Protein AF-A0A0Q5MMD8-F1 (afdb_monomer_lite)

Radius of gyration: 18.0 Å; chains: 1; bounding box: 47×25×52 Å

pLDDT: mean 86.99, std 11.79, range [42.59, 97.81]

Sequence (132 aa):
MQSERRPVVEPAVRRAELALRAATAAYVLTCGVGLAVRRGLLRTDRARWVHHALFVTTAATTALAVAALATSRRRAALALAASAVPFVALTRVSARTGPHARVALAAAPAYAAAWLVLDRDAVAARAGAGAR

Structure (mmCIF, N/CA/C/O backbone):
data_AF-A0A0Q5MMD8-F1
#
_entry.id   AF-A0A0Q5MMD8-F1
#
loop_
_atom_site.group_PDB
_atom_site.id
_atom_site.type_symbol
_atom_site.label_atom_id
_atom_site.label_alt_id
_atom_site.label_comp_id
_atom_site.label_asym_id
_atom_site.label_entity_id
_atom_site.label_seq_id
_atom_site.pdbx_PDB_ins_code
_atom_site.Cartn_x
_atom_site.Cartn_y
_atom_site.Cartn_z
_atom_site.occupancy
_atom_site.B_iso_or_equiv
_atom_site.auth_seq_id
_atom_site.auth_comp_id
_atom_site.auth_asym_id
_atom_site.auth_atom_id
_atom_site.pdbx_PDB_model_num
ATOM 1 N N . MET A 1 1 ? -29.221 3.418 30.485 1.00 42.59 1 MET A N 1
ATOM 2 C CA . MET A 1 1 ? -28.989 4.614 29.642 1.00 42.59 1 MET A CA 1
ATOM 3 C C . MET A 1 1 ? -27.716 4.412 28.794 1.00 42.59 1 MET A C 1
ATOM 5 O O . MET A 1 1 ? -26.677 4.975 29.098 1.00 42.59 1 MET A O 1
ATOM 9 N N . GLN A 1 2 ? -27.758 3.519 27.790 1.00 47.22 2 GLN A N 1
ATOM 10 C CA . GLN A 1 2 ? -26.586 2.995 27.039 1.00 47.22 2 GLN A CA 1
ATOM 11 C C . GLN A 1 2 ? -26.652 3.273 25.5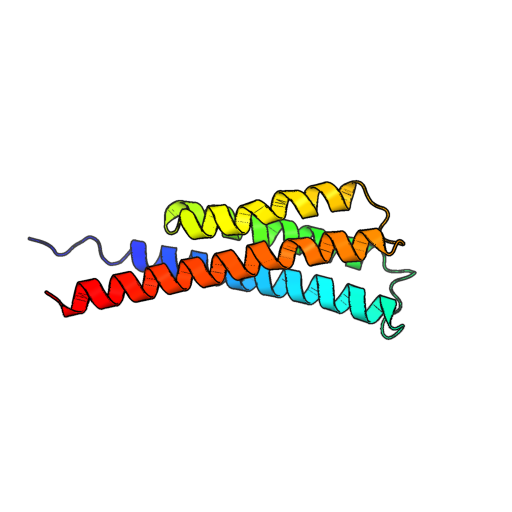12 1.00 47.22 2 GLN A C 1
ATOM 13 O O . GLN A 1 2 ? -26.154 2.491 24.707 1.00 47.22 2 GLN A O 1
ATOM 18 N N . SER A 1 3 ? -27.275 4.372 25.074 1.00 50.84 3 SER A N 1
ATOM 19 C CA . SER A 1 3 ? -27.761 4.483 23.683 1.00 50.84 3 SER A CA 1
ATOM 20 C C . SER A 1 3 ? -26.933 5.314 22.682 1.00 50.84 3 SER A C 1
ATOM 22 O O . SER A 1 3 ? -27.304 5.328 21.514 1.00 50.84 3 SER A O 1
ATOM 24 N N . GLU A 1 4 ? -25.834 5.998 23.032 1.00 50.16 4 GLU A N 1
ATOM 25 C CA . GLU A 1 4 ? -25.354 7.091 22.143 1.00 50.16 4 GLU A CA 1
ATOM 26 C C . GLU A 1 4 ? -23.954 6.965 21.513 1.00 50.16 4 GLU A C 1
ATOM 28 O O . GLU A 1 4 ? -23.569 7.808 20.709 1.00 50.16 4 GLU A O 1
ATOM 33 N N . ARG A 1 5 ? -23.182 5.892 21.740 1.00 55.91 5 ARG A N 1
ATOM 34 C CA . ARG A 1 5 ? -21.832 5.762 21.128 1.00 55.91 5 ARG A CA 1
ATOM 35 C C . ARG A 1 5 ? -21.780 5.098 19.739 1.00 55.91 5 ARG A C 1
ATOM 37 O O . ARG A 1 5 ? -20.696 4.713 19.302 1.00 55.91 5 ARG A O 1
ATOM 44 N N . ARG A 1 6 ? -22.906 4.916 19.033 1.00 60.31 6 ARG A N 1
ATOM 45 C CA . ARG A 1 6 ? -22.970 4.045 17.833 1.00 60.31 6 ARG A CA 1
ATOM 46 C C . ARG A 1 6 ? -22.909 4.662 16.417 1.00 60.31 6 ARG A C 1
ATOM 48 O O . ARG A 1 6 ? -22.632 3.881 15.513 1.00 60.31 6 ARG A O 1
ATOM 55 N N . PRO A 1 7 ? -23.036 5.978 16.147 1.00 58.88 7 PRO A N 1
ATOM 56 C CA . PRO A 1 7 ? -22.966 6.458 14.758 1.00 58.88 7 PRO A CA 1
ATOM 57 C C . PRO A 1 7 ? -21.564 6.863 14.263 1.00 58.88 7 PRO A C 1
ATOM 59 O O . PRO A 1 7 ? -21.348 6.862 13.057 1.00 58.88 7 PRO A O 1
ATOM 62 N N . VAL A 1 8 ? -20.598 7.193 15.136 1.00 61.31 8 VAL A N 1
ATOM 63 C CA . VAL A 1 8 ? -19.302 7.795 14.718 1.00 61.31 8 VAL A CA 1
ATOM 64 C C . VAL A 1 8 ? -18.161 6.777 14.561 1.00 61.31 8 VAL A C 1
ATOM 66 O O . VAL A 1 8 ? -17.294 6.940 13.704 1.00 61.31 8 VAL A O 1
ATOM 69 N N . VAL A 1 9 ? -18.162 5.691 15.339 1.00 65.75 9 VAL A N 1
ATOM 70 C CA . VAL A 1 9 ? -17.094 4.668 15.293 1.00 65.75 9 VAL A CA 1
ATOM 71 C C . VAL A 1 9 ? -17.192 3.816 14.026 1.00 65.75 9 VAL A C 1
ATOM 73 O O . VAL A 1 9 ? -16.194 3.537 13.365 1.00 65.75 9 VAL A O 1
ATOM 76 N N . GLU A 1 10 ? -18.413 3.464 13.644 1.00 72.69 10 GLU A N 1
ATOM 77 C CA . GLU A 1 10 ? -18.719 2.649 12.474 1.00 72.69 10 GLU A CA 1
ATOM 78 C C . GLU A 1 10 ? -18.221 3.258 11.135 1.00 72.69 10 GLU A C 1
ATOM 80 O O . GLU A 1 10 ? -17.553 2.563 10.362 1.00 72.69 10 GLU A O 1
ATOM 85 N N . PRO A 1 11 ? -18.436 4.557 10.830 1.00 81.50 11 PRO A N 1
ATOM 86 C CA . PRO A 1 11 ? -17.873 5.174 9.633 1.00 81.50 11 PRO A CA 1
ATOM 87 C C . PRO A 1 11 ? -16.347 5.307 9.690 1.00 81.50 11 PRO A C 1
ATOM 89 O O . PRO A 1 11 ? -15.712 5.232 8.641 1.00 81.50 11 PRO A O 1
ATOM 92 N N . ALA A 1 12 ? -15.741 5.475 10.870 1.00 83.62 12 ALA A N 1
ATOM 93 C CA . ALA A 1 12 ? -14.284 5.552 10.999 1.00 83.62 12 ALA A CA 1
ATOM 94 C C . ALA A 1 12 ? -13.607 4.214 10.656 1.00 83.62 12 ALA A C 1
ATOM 96 O O . ALA A 1 12 ? -12.635 4.197 9.900 1.00 83.62 12 ALA A O 1
ATOM 97 N N . VAL A 1 13 ? -14.164 3.093 11.127 1.00 85.50 13 VAL A N 1
ATOM 98 C CA . VAL A 1 13 ? -13.665 1.746 10.798 1.00 85.50 13 VAL A CA 1
ATOM 99 C C . VAL A 1 13 ? -13.788 1.470 9.299 1.00 85.50 13 VAL A C 1
ATOM 101 O O . VAL A 1 13 ? -12.812 1.049 8.678 1.00 85.50 13 VAL A O 1
ATOM 104 N N . ARG A 1 14 ? -14.938 1.792 8.689 1.00 89.75 14 ARG A N 1
ATOM 105 C CA . ARG A 1 14 ? -15.121 1.655 7.233 1.00 89.75 14 ARG A CA 1
ATOM 106 C C . ARG A 1 14 ? -14.136 2.510 6.440 1.00 89.75 14 ARG A C 1
ATOM 108 O O . ARG A 1 14 ? -13.562 2.031 5.468 1.00 89.75 14 ARG A O 1
ATOM 115 N N . ARG A 1 15 ? -13.899 3.760 6.853 1.00 92.06 15 ARG A N 1
ATOM 116 C CA . ARG A 1 15 ? -12.907 4.642 6.212 1.00 92.06 15 ARG A CA 1
ATOM 117 C C . ARG A 1 15 ? -11.494 4.070 6.304 1.00 92.06 15 ARG A C 1
ATOM 119 O O . ARG A 1 15 ? -10.770 4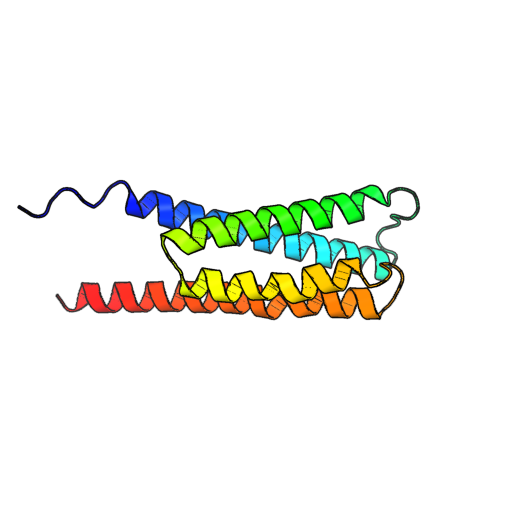.121 5.315 1.00 92.06 15 ARG A O 1
ATOM 126 N N . ALA A 1 16 ? -11.114 3.503 7.449 1.00 92.75 16 ALA A N 1
ATOM 127 C CA . ALA A 1 16 ? -9.803 2.883 7.624 1.00 92.75 16 ALA A CA 1
ATOM 128 C C . ALA A 1 16 ? -9.625 1.638 6.737 1.00 92.75 16 ALA A C 1
ATOM 130 O O . ALA A 1 16 ? -8.581 1.479 6.105 1.00 92.75 16 ALA A O 1
ATOM 131 N N . GLU A 1 17 ? -10.654 0.796 6.622 1.00 93.88 17 GLU A N 1
ATOM 132 C CA . GLU A 1 17 ? -10.645 -0.357 5.713 1.00 93.88 17 GLU A CA 1
ATOM 133 C C . GLU A 1 17 ? -10.576 0.075 4.240 1.00 93.88 17 GLU A C 1
ATOM 135 O O . GLU A 1 17 ? -9.778 -0.463 3.472 1.00 93.88 17 GLU A O 1
ATOM 140 N N . LEU A 1 18 ? -11.356 1.086 3.843 1.00 95.62 18 LEU A N 1
ATOM 141 C CA . LEU A 1 18 ? -11.306 1.656 2.493 1.00 95.62 18 LEU A CA 1
ATOM 142 C C . LEU A 1 18 ? -9.928 2.245 2.173 1.00 95.62 18 LEU A C 1
ATOM 144 O O . LEU A 1 18 ? -9.412 2.024 1.078 1.00 95.62 18 LEU A O 1
ATOM 148 N N . ALA A 1 19 ? -9.307 2.942 3.126 1.00 96.00 19 ALA A N 1
ATOM 149 C CA . ALA A 1 19 ? -7.958 3.468 2.962 1.00 96.00 19 ALA A CA 1
ATOM 150 C C . ALA A 1 19 ? -6.931 2.336 2.785 1.00 96.00 19 ALA A C 1
ATOM 152 O O . ALA A 1 19 ? -6.101 2.402 1.877 1.00 96.00 19 ALA A O 1
ATOM 153 N N . LEU A 1 20 ? -7.023 1.260 3.578 1.00 97.00 20 LEU A N 1
ATOM 154 C CA . LEU A 1 20 ? -6.163 0.081 3.427 1.00 97.00 20 LEU A CA 1
ATOM 155 C C . LEU A 1 20 ? -6.362 -0.608 2.066 1.00 97.00 20 LEU A C 1
ATOM 157 O O . LEU A 1 20 ? -5.381 -1.000 1.429 1.00 97.00 20 LEU A O 1
ATOM 161 N N . ARG A 1 21 ? -7.606 -0.721 1.580 1.00 97.75 21 ARG A N 1
ATOM 162 C CA . ARG A 1 21 ? -7.906 -1.240 0.231 1.00 97.75 21 ARG A CA 1
ATOM 163 C C . ARG A 1 21 ? -7.285 -0.375 -0.856 1.00 97.75 21 ARG A C 1
ATOM 165 O O . ARG A 1 21 ? -6.627 -0.917 -1.738 1.00 97.75 21 ARG A O 1
ATOM 172 N N . ALA A 1 22 ? -7.450 0.945 -0.772 1.00 97.19 22 ALA A N 1
ATOM 173 C CA . ALA A 1 22 ? -6.880 1.883 -1.734 1.00 97.19 22 ALA A CA 1
ATOM 174 C C . ALA A 1 22 ? -5.346 1.795 -1.768 1.00 97.19 22 ALA A C 1
ATOM 176 O O . ALA A 1 22 ? -4.765 1.693 -2.848 1.00 97.19 22 ALA A O 1
ATOM 177 N N . ALA A 1 23 ? -4.699 1.743 -0.599 1.00 97.19 23 ALA A N 1
ATOM 178 C CA . ALA A 1 23 ? -3.253 1.554 -0.494 1.00 97.19 23 ALA A CA 1
ATOM 179 C C . ALA A 1 23 ? -2.802 0.218 -1.102 1.00 97.19 23 ALA A C 1
ATOM 181 O O . ALA A 1 23 ? -1.854 0.174 -1.884 1.00 97.19 23 ALA A O 1
ATOM 182 N N . THR A 1 24 ? -3.511 -0.872 -0.792 1.00 97.62 24 THR A N 1
ATOM 183 C CA . THR A 1 24 ? -3.206 -2.208 -1.331 1.00 97.62 24 THR A CA 1
ATOM 184 C C . THR A 1 24 ? -3.357 -2.234 -2.854 1.00 97.62 24 THR A C 1
ATOM 186 O O . THR A 1 24 ? -2.492 -2.762 -3.549 1.00 97.62 24 THR A O 1
ATOM 189 N N . ALA A 1 25 ? -4.419 -1.627 -3.390 1.00 96.88 25 ALA A N 1
ATOM 190 C CA . ALA A 1 25 ? -4.644 -1.528 -4.828 1.00 96.88 25 ALA A CA 1
ATOM 191 C C . ALA A 1 25 ? -3.542 -0.710 -5.518 1.00 96.88 25 ALA A C 1
ATOM 193 O O . ALA A 1 25 ? -2.984 -1.165 -6.514 1.00 96.88 25 ALA A O 1
ATOM 194 N N . ALA A 1 26 ? -3.172 0.449 -4.964 1.00 95.00 26 ALA A N 1
ATOM 195 C CA . ALA A 1 26 ? -2.075 1.267 -5.482 1.00 95.00 26 ALA A CA 1
ATOM 196 C C . ALA A 1 26 ? -0.739 0.501 -5.484 1.00 95.00 26 ALA A C 1
ATOM 198 O O . ALA A 1 26 ? -0.007 0.526 -6.478 1.00 95.00 26 ALA A O 1
ATOM 199 N N . TYR A 1 27 ? -0.454 -0.250 -4.416 1.00 95.00 27 TYR A N 1
ATOM 200 C CA . TYR A 1 27 ? 0.733 -1.097 -4.323 1.00 95.00 27 TYR A CA 1
ATOM 201 C C . TYR A 1 27 ? 0.740 -2.208 -5.384 1.00 95.00 27 TYR A C 1
ATOM 203 O O . TYR A 1 27 ? 1.724 -2.359 -6.111 1.00 95.00 27 TYR A O 1
ATOM 211 N N . VAL A 1 28 ? -0.369 -2.939 -5.540 1.00 95.06 28 VAL A N 1
ATOM 212 C CA . VAL A 1 28 ? -0.505 -3.995 -6.559 1.00 95.06 28 VAL A CA 1
ATOM 213 C C . VAL A 1 28 ? -0.359 -3.428 -7.969 1.00 95.06 28 VAL A C 1
ATOM 215 O O . VAL A 1 28 ? 0.361 -4.010 -8.779 1.00 95.06 28 VAL A O 1
ATOM 218 N N . LEU A 1 29 ? -0.975 -2.279 -8.261 1.00 92.25 29 LEU A N 1
ATOM 219 C CA . LEU A 1 29 ? -0.823 -1.593 -9.546 1.00 92.25 29 LEU A CA 1
ATOM 220 C C . LEU A 1 29 ? 0.635 -1.197 -9.799 1.00 92.25 29 LEU A C 1
ATOM 222 O O . LEU A 1 29 ? 1.152 -1.420 -10.893 1.00 92.25 29 LEU A O 1
ATOM 226 N N . THR A 1 30 ? 1.328 -0.688 -8.780 1.00 91.06 30 THR A N 1
ATOM 227 C CA . THR A 1 30 ? 2.754 -0.339 -8.869 1.00 91.06 30 THR A CA 1
ATOM 228 C C . THR A 1 30 ? 3.612 -1.565 -9.186 1.00 91.06 30 THR A C 1
ATOM 230 O O . THR A 1 30 ? 4.437 -1.526 -10.105 1.00 91.06 30 THR A O 1
ATOM 233 N N . CYS A 1 31 ? 3.388 -2.683 -8.491 1.00 89.19 31 CYS A N 1
ATOM 234 C CA . CYS A 1 31 ? 4.066 -3.947 -8.779 1.00 89.19 31 CYS A CA 1
ATOM 235 C C . CYS A 1 31 ? 3.728 -4.480 -10.180 1.00 89.19 31 CYS A C 1
ATOM 237 O O . CYS A 1 31 ? 4.624 -4.940 -10.890 1.00 89.19 31 CYS A O 1
ATOM 239 N N . GLY A 1 32 ? 2.461 -4.392 -10.591 1.00 89.06 32 GLY A N 1
ATOM 240 C CA . GLY A 1 32 ? 1.974 -4.842 -11.894 1.00 89.06 32 GLY A CA 1
ATOM 241 C C . GLY A 1 32 ? 2.610 -4.075 -13.049 1.00 89.06 32 GLY A C 1
ATOM 242 O O . GLY A 1 32 ? 3.119 -4.692 -13.983 1.00 89.06 32 GLY A O 1
ATOM 243 N N . VAL A 1 33 ? 2.681 -2.745 -12.950 1.00 87.50 33 VAL A N 1
ATOM 244 C CA . VAL A 1 33 ? 3.380 -1.906 -13.935 1.00 87.50 33 VAL A CA 1
ATOM 245 C C . VAL A 1 33 ? 4.868 -2.250 -13.976 1.00 87.50 33 VAL A C 1
ATOM 247 O O . VAL A 1 33 ? 5.415 -2.454 -15.059 1.00 87.50 33 VAL A O 1
ATOM 250 N N . GLY A 1 34 ? 5.521 -2.399 -12.818 1.00 85.00 34 GLY A N 1
ATOM 251 C CA . GLY A 1 34 ? 6.927 -2.812 -12.757 1.00 85.00 34 GLY A CA 1
ATOM 252 C C . GLY A 1 34 ? 7.181 -4.172 -13.422 1.00 85.00 34 GLY A C 1
ATOM 253 O O . GLY A 1 34 ? 8.166 -4.342 -14.142 1.00 85.00 34 GLY A O 1
ATOM 254 N N . LEU A 1 35 ? 6.276 -5.135 -13.234 1.00 86.31 35 LEU A N 1
ATOM 255 C CA . LEU A 1 35 ? 6.353 -6.449 -13.869 1.00 86.31 35 LEU A CA 1
ATOM 256 C C . LEU A 1 35 ? 6.109 -6.372 -15.380 1.00 86.31 35 LEU A C 1
ATOM 258 O O . LEU A 1 35 ? 6.843 -6.997 -16.145 1.00 86.31 35 LEU A O 1
ATOM 262 N N . ALA A 1 36 ? 5.113 -5.600 -15.812 1.00 86.50 36 ALA A N 1
ATOM 263 C CA . ALA A 1 36 ? 4.787 -5.413 -17.219 1.00 86.50 36 ALA A CA 1
ATOM 264 C C . ALA A 1 36 ? 5.943 -4.755 -17.987 1.00 86.50 36 ALA A C 1
ATOM 266 O O . ALA A 1 36 ? 6.292 -5.222 -19.070 1.00 86.50 36 ALA A O 1
ATOM 267 N N . VAL A 1 37 ? 6.605 -3.754 -17.395 1.00 85.12 37 VAL A N 1
ATOM 268 C CA . VAL A 1 37 ? 7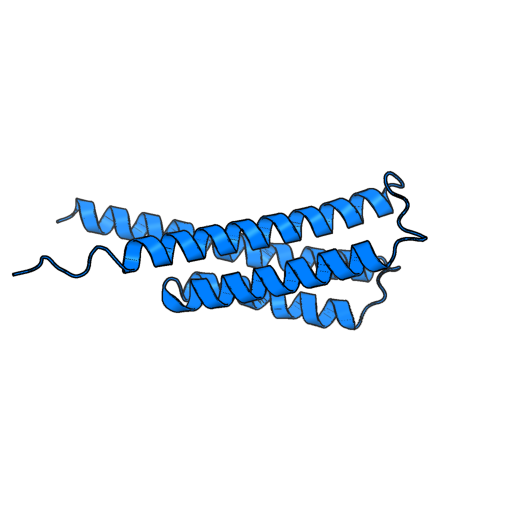.820 -3.150 -17.964 1.00 85.12 37 VAL A CA 1
ATOM 269 C C . VAL A 1 37 ? 8.953 -4.173 -18.051 1.00 85.12 37 VAL A C 1
ATOM 271 O O . VAL A 1 37 ? 9.571 -4.321 -19.102 1.00 85.12 37 VAL A O 1
ATOM 274 N N . ARG A 1 38 ? 9.195 -4.954 -16.988 1.00 83.81 38 ARG A N 1
ATOM 275 C CA . ARG A 1 38 ? 10.239 -5.999 -16.992 1.00 83.81 38 ARG A CA 1
ATOM 276 C C . ARG A 1 38 ? 9.988 -7.119 -18.003 1.00 83.81 38 ARG A C 1
ATOM 278 O O . ARG A 1 38 ? 10.949 -7.701 -18.491 1.00 83.81 38 ARG A O 1
ATOM 285 N N . ARG A 1 39 ? 8.725 -7.433 -18.298 1.00 86.62 39 ARG A N 1
ATOM 286 C CA . ARG A 1 39 ? 8.331 -8.411 -19.326 1.00 86.62 39 ARG A CA 1
ATOM 287 C C . ARG A 1 39 ? 8.272 -7.814 -20.736 1.00 86.62 39 ARG A C 1
ATOM 289 O O . ARG A 1 39 ? 7.950 -8.536 -21.670 1.00 86.62 39 ARG A O 1
ATOM 296 N N . GLY A 1 40 ? 8.544 -6.517 -20.896 1.00 83.75 40 GLY A N 1
ATOM 297 C CA . GLY A 1 40 ? 8.458 -5.825 -22.183 1.00 83.75 40 GLY A CA 1
ATOM 298 C C . GLY A 1 40 ? 7.028 -5.601 -22.691 1.00 83.75 40 GLY A C 1
ATOM 299 O O . GLY A 1 40 ? 6.857 -5.202 -23.838 1.00 83.75 40 GLY A O 1
ATOM 300 N N . LEU A 1 41 ? 6.010 -5.828 -21.851 1.00 86.25 41 LEU A N 1
ATOM 301 C CA . LEU A 1 41 ? 4.596 -5.595 -22.177 1.00 86.25 41 LEU A CA 1
ATOM 302 C C . LEU A 1 41 ? 4.249 -4.101 -22.179 1.00 86.25 41 LEU A C 1
ATOM 304 O O . LEU A 1 41 ? 3.316 -3.680 -22.854 1.00 86.25 41 LEU A O 1
ATOM 308 N N . LEU A 1 42 ? 5.000 -3.301 -21.417 1.00 82.50 42 LEU A N 1
ATOM 309 C CA . LEU A 1 42 ? 4.884 -1.846 -21.369 1.00 82.50 42 LEU A CA 1
ATOM 310 C C . LEU A 1 42 ? 6.254 -1.208 -21.591 1.00 82.50 42 LEU A C 1
ATOM 312 O O . LEU A 1 42 ? 7.240 -1.608 -20.976 1.00 82.50 42 LEU A O 1
ATOM 316 N N . ARG A 1 43 ? 6.303 -0.173 -22.431 1.00 79.25 43 ARG A N 1
ATOM 317 C CA . ARG A 1 43 ? 7.486 0.673 -22.626 1.00 79.25 43 ARG A CA 1
ATOM 318 C C . ARG A 1 43 ? 7.244 2.021 -21.965 1.00 79.25 43 ARG A C 1
ATOM 320 O O . ARG A 1 43 ? 6.455 2.826 -22.452 1.00 79.25 43 ARG A O 1
ATOM 327 N N . THR A 1 44 ? 7.896 2.265 -20.833 1.00 76.44 44 THR A N 1
ATOM 328 C CA . THR A 1 44 ? 7.783 3.526 -20.073 1.00 76.44 44 THR A CA 1
ATOM 329 C C . THR A 1 44 ? 9.008 4.423 -20.256 1.00 76.44 44 THR A C 1
ATOM 331 O O . THR A 1 44 ? 9.224 5.362 -19.492 1.00 76.44 44 THR A O 1
ATOM 334 N N . ASP A 1 45 ? 9.820 4.148 -21.274 1.00 73.06 45 ASP A N 1
ATOM 335 C CA . ASP A 1 45 ? 11.148 4.721 -21.518 1.00 73.06 45 ASP A CA 1
ATOM 336 C C . ASP A 1 45 ? 11.100 6.257 -21.632 1.00 73.06 45 ASP A C 1
ATOM 338 O O . ASP A 1 45 ? 11.980 6.962 -21.126 1.00 73.06 45 ASP A O 1
ATOM 342 N N . ARG A 1 46 ? 10.019 6.774 -22.237 1.00 73.31 46 ARG A N 1
ATOM 343 C CA . ARG A 1 46 ? 9.708 8.211 -22.368 1.00 73.31 46 ARG A CA 1
ATOM 344 C C . ARG A 1 46 ? 8.768 8.748 -21.279 1.00 73.31 46 ARG A C 1
ATOM 346 O O . ARG A 1 46 ? 8.587 9.954 -21.176 1.00 73.31 46 ARG A O 1
ATOM 353 N N . ALA A 1 47 ? 8.201 7.879 -20.445 1.00 75.31 47 ALA A N 1
ATOM 354 C CA . ALA A 1 47 ? 7.158 8.198 -19.467 1.00 75.31 47 ALA A CA 1
ATOM 355 C C . ALA A 1 47 ? 7.613 7.897 -18.028 1.00 75.31 47 ALA A C 1
ATOM 357 O O . ALA A 1 47 ? 6.894 7.294 -17.233 1.00 75.31 47 ALA A O 1
ATOM 358 N N . ARG A 1 48 ? 8.830 8.337 -17.676 1.00 73.50 48 ARG A N 1
ATOM 359 C CA . ARG A 1 48 ? 9.431 8.120 -16.344 1.00 73.50 48 ARG A CA 1
ATOM 360 C 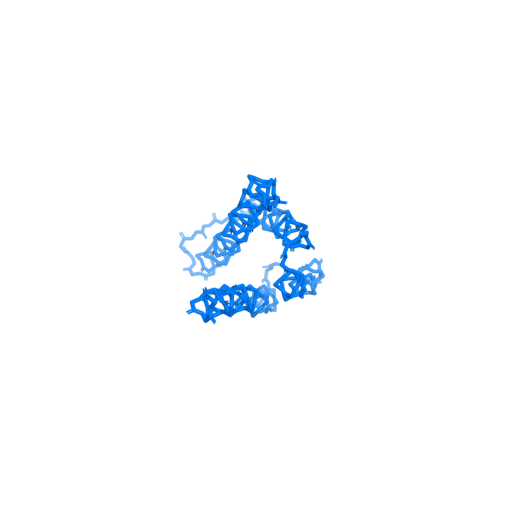C . ARG A 1 48 ? 8.584 8.686 -15.198 1.00 73.50 48 ARG A C 1
ATOM 362 O O . ARG A 1 48 ? 8.619 8.161 -14.089 1.00 73.50 48 ARG A O 1
ATOM 369 N N . TRP A 1 49 ? 7.784 9.714 -15.482 1.00 81.62 49 TRP A N 1
ATOM 370 C CA . TRP A 1 49 ? 6.851 10.301 -14.525 1.00 81.62 49 TRP A CA 1
ATOM 371 C C . TRP A 1 49 ? 5.782 9.307 -14.060 1.00 81.62 49 TRP A C 1
ATOM 373 O O . TRP A 1 49 ? 5.376 9.395 -12.912 1.00 81.62 49 TRP A O 1
ATOM 383 N N . VAL A 1 50 ? 5.368 8.335 -14.888 1.00 82.94 50 VAL A N 1
ATOM 384 C CA . VAL A 1 50 ? 4.326 7.357 -14.521 1.00 82.94 50 VAL A CA 1
ATOM 385 C C . VAL A 1 50 ? 4.794 6.489 -13.360 1.00 82.94 50 VAL A C 1
ATOM 387 O O . VAL A 1 50 ? 4.061 6.272 -12.399 1.00 82.94 50 VAL A O 1
ATOM 390 N N . HIS A 1 51 ? 6.048 6.042 -13.416 1.00 80.62 51 HIS A N 1
ATOM 391 C CA . HIS A 1 51 ? 6.657 5.267 -12.342 1.00 80.62 51 HIS A CA 1
ATOM 392 C C . HIS A 1 51 ? 6.745 6.079 -11.040 1.00 80.62 51 HIS A C 1
ATOM 394 O O . HIS A 1 51 ? 6.377 5.582 -9.977 1.00 80.62 51 HIS A O 1
ATOM 400 N N . HIS A 1 52 ? 7.168 7.346 -11.124 1.00 84.62 52 HIS A N 1
ATOM 401 C CA . HIS A 1 52 ? 7.204 8.233 -9.959 1.00 84.62 52 HIS A CA 1
ATOM 402 C C . HIS A 1 52 ? 5.808 8.552 -9.415 1.00 84.62 52 HIS A C 1
ATOM 404 O O . HIS A 1 52 ? 5.617 8.517 -8.204 1.00 84.62 52 HIS A O 1
ATOM 410 N N . ALA A 1 53 ? 4.829 8.806 -10.284 1.00 88.12 53 ALA A N 1
ATOM 411 C CA . ALA A 1 53 ? 3.450 9.078 -9.898 1.00 88.12 53 ALA A CA 1
ATOM 412 C C . ALA A 1 53 ? 2.860 7.887 -9.138 1.00 88.12 53 ALA A C 1
ATOM 414 O O . ALA A 1 53 ? 2.339 8.067 -8.045 1.00 88.12 53 ALA A O 1
ATOM 415 N N . LEU A 1 54 ? 3.041 6.665 -9.647 1.00 87.38 54 LEU A N 1
ATOM 416 C CA . LEU A 1 54 ? 2.609 5.439 -8.972 1.00 87.38 54 LEU A CA 1
ATOM 417 C C . LEU A 1 54 ? 3.269 5.257 -7.603 1.00 87.38 54 LEU A C 1
ATOM 419 O O . LEU A 1 54 ? 2.587 4.911 -6.635 1.00 87.38 54 LEU A O 1
ATOM 423 N N . PHE A 1 55 ? 4.574 5.527 -7.499 1.00 88.69 55 PHE A N 1
ATOM 424 C CA . PHE A 1 55 ? 5.270 5.478 -6.215 1.00 88.69 55 PHE A CA 1
ATOM 425 C C . PHE A 1 55 ? 4.698 6.497 -5.223 1.00 88.69 55 PHE A C 1
ATOM 427 O O . PHE A 1 55 ? 4.381 6.128 -4.093 1.00 88.69 55 PHE A O 1
ATOM 434 N N . VAL A 1 56 ? 4.507 7.752 -5.643 1.00 93.00 56 VAL A N 1
ATOM 435 C CA . VAL A 1 56 ? 3.937 8.811 -4.794 1.00 93.00 56 VAL A CA 1
ATOM 436 C C . VAL A 1 56 ? 2.506 8.471 -4.383 1.00 93.00 56 VAL A C 1
ATOM 438 O O . VAL A 1 56 ? 2.183 8.561 -3.201 1.00 93.00 56 VAL A O 1
ATOM 441 N N . THR A 1 57 ? 1.662 8.018 -5.312 1.00 94.88 57 THR A N 1
ATOM 442 C CA . THR A 1 57 ? 0.294 7.575 -5.016 1.00 94.88 57 THR A CA 1
ATOM 443 C C . THR A 1 57 ? 0.293 6.430 -4.009 1.00 94.88 57 THR A C 1
ATOM 445 O O . THR A 1 57 ? -0.472 6.465 -3.046 1.00 94.88 57 THR A O 1
ATOM 448 N N . THR A 1 58 ? 1.172 5.442 -4.175 1.00 95.38 58 THR A N 1
ATOM 449 C CA . THR A 1 58 ? 1.296 4.319 -3.236 1.00 95.38 58 THR A CA 1
ATOM 450 C C . THR A 1 58 ? 1.750 4.801 -1.863 1.00 95.38 58 THR A C 1
ATOM 452 O O . THR A 1 58 ? 1.107 4.488 -0.864 1.00 95.38 58 THR A O 1
ATOM 455 N N . ALA A 1 59 ? 2.806 5.612 -1.785 1.00 95.38 59 ALA A N 1
ATOM 456 C CA . ALA A 1 59 ? 3.312 6.139 -0.521 1.00 95.38 59 ALA A CA 1
ATOM 457 C C . ALA A 1 59 ? 2.259 6.994 0.207 1.00 95.38 59 ALA A C 1
ATOM 459 O O . ALA A 1 59 ? 2.026 6.797 1.399 1.00 95.38 59 ALA A O 1
ATOM 460 N N . ALA A 1 60 ? 1.571 7.883 -0.515 1.00 97.00 60 ALA A N 1
ATOM 461 C CA . ALA A 1 60 ? 0.534 8.750 0.037 1.00 97.00 60 ALA A CA 1
ATOM 462 C C . ALA A 1 60 ? -0.680 7.954 0.535 1.00 97.00 60 ALA A C 1
ATOM 464 O O . ALA A 1 60 ? -1.113 8.135 1.671 1.00 97.00 60 ALA A O 1
ATOM 465 N N . THR A 1 61 ? -1.205 7.029 -0.275 1.00 97.25 61 THR A N 1
ATOM 466 C CA . THR A 1 61 ? -2.337 6.178 0.133 1.00 97.25 61 THR A CA 1
ATOM 467 C C . THR A 1 61 ? -1.973 5.268 1.305 1.00 97.25 61 THR A C 1
ATOM 469 O O . THR A 1 61 ? -2.787 5.097 2.210 1.00 97.25 61 THR A O 1
ATOM 472 N N . THR A 1 62 ? -0.739 4.760 1.358 1.00 97.62 62 THR A N 1
ATOM 473 C CA . THR A 1 62 ? -0.231 3.988 2.505 1.00 97.62 62 THR A CA 1
ATOM 474 C C . THR A 1 62 ? -0.171 4.836 3.768 1.00 97.62 62 THR A C 1
ATOM 476 O O . THR A 1 62 ? -0.651 4.403 4.812 1.00 97.62 62 THR A O 1
ATOM 479 N N . ALA A 1 63 ? 0.373 6.052 3.688 1.00 97.44 63 ALA A N 1
ATOM 480 C CA . ALA A 1 63 ? 0.439 6.963 4.828 1.00 97.44 63 ALA A CA 1
ATOM 481 C C . ALA A 1 63 ? -0.964 7.324 5.345 1.00 97.44 63 ALA A C 1
ATOM 483 O O . ALA A 1 63 ? -1.206 7.282 6.552 1.00 97.44 63 ALA A O 1
ATOM 484 N N . LEU A 1 64 ? -1.910 7.593 4.437 1.00 96.94 64 LEU A N 1
ATOM 485 C CA . LEU A 1 64 ? -3.315 7.826 4.782 1.00 96.94 64 LEU A CA 1
ATOM 486 C C . LEU A 1 64 ? -3.954 6.600 5.445 1.00 96.94 64 LEU A C 1
ATOM 488 O O . LEU A 1 64 ? -4.662 6.747 6.440 1.00 96.94 64 LEU A O 1
ATOM 492 N N . ALA A 1 65 ? -3.686 5.395 4.939 1.00 97.25 65 ALA A N 1
ATOM 493 C CA . ALA A 1 65 ? -4.173 4.157 5.538 1.00 97.25 65 ALA A CA 1
ATOM 494 C C . ALA A 1 65 ? -3.602 3.937 6.944 1.00 97.25 65 ALA A C 1
ATOM 496 O O . ALA A 1 65 ? -4.362 3.624 7.860 1.00 97.25 65 ALA A O 1
ATOM 497 N N . VAL A 1 66 ? -2.299 4.162 7.148 1.00 97.69 66 VAL A N 1
ATOM 498 C CA . VAL A 1 66 ? -1.668 4.104 8.477 1.00 97.69 66 VAL A CA 1
ATOM 499 C C . VAL A 1 66 ? -2.328 5.105 9.425 1.00 97.69 66 VAL A C 1
ATOM 501 O O . VAL A 1 66 ? -2.712 4.722 10.529 1.00 97.69 66 VAL A O 1
ATOM 504 N N . ALA A 1 67 ? -2.515 6.357 8.998 1.00 96.69 67 ALA A N 1
ATOM 505 C CA . ALA A 1 67 ? -3.150 7.391 9.813 1.00 96.69 67 ALA A CA 1
ATOM 506 C C . ALA A 1 67 ? -4.603 7.035 10.173 1.00 96.69 67 ALA A C 1
ATOM 508 O O . ALA A 1 67 ? -4.995 7.129 11.336 1.00 96.69 67 ALA A O 1
ATOM 509 N N . ALA A 1 68 ? -5.392 6.556 9.206 1.00 94.94 68 ALA A N 1
ATOM 510 C CA . ALA A 1 68 ? -6.770 6.136 9.442 1.00 94.94 68 ALA A CA 1
ATOM 511 C C . ALA A 1 68 ? -6.844 4.937 10.405 1.00 94.94 68 ALA A C 1
ATOM 513 O O . ALA A 1 68 ? -7.624 4.953 11.361 1.00 94.94 68 ALA A O 1
ATOM 514 N N . LEU A 1 69 ? -5.992 3.925 10.209 1.00 95.19 69 LEU A N 1
ATOM 515 C CA . LEU A 1 69 ? -5.910 2.754 11.084 1.00 95.19 69 LEU A CA 1
ATOM 516 C C . LEU A 1 69 ? -5.406 3.117 12.486 1.00 95.19 69 LEU A C 1
ATOM 518 O O . LEU A 1 69 ? -5.855 2.512 13.455 1.00 95.19 69 LEU A O 1
ATOM 522 N N . ALA A 1 70 ? -4.524 4.105 12.643 1.00 95.31 70 ALA A N 1
ATOM 523 C CA . ALA A 1 70 ? -3.989 4.485 13.953 1.00 95.31 70 ALA A CA 1
ATOM 524 C C . ALA A 1 70 ? -5.083 4.945 14.936 1.00 95.31 70 ALA A C 1
ATOM 526 O O . ALA A 1 70 ? -4.933 4.759 16.142 1.00 95.31 70 ALA A O 1
ATOM 527 N N . THR 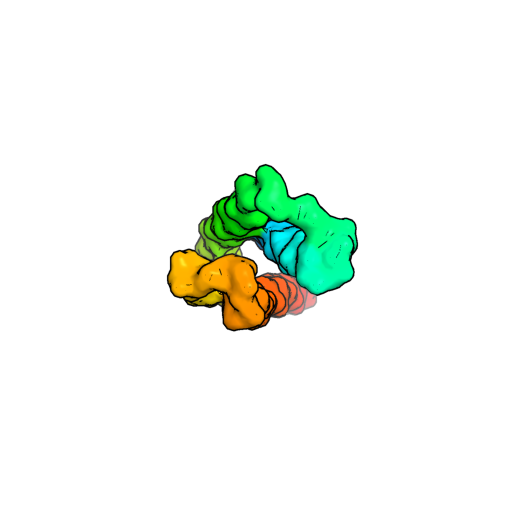A 1 71 ? -6.201 5.474 14.425 1.00 90.94 71 THR A N 1
ATOM 528 C CA . THR A 1 71 ? -7.327 5.964 15.242 1.00 90.94 71 THR A CA 1
ATOM 529 C C . THR A 1 71 ? -8.247 4.866 15.780 1.00 90.94 71 THR A C 1
ATOM 531 O O . THR A 1 71 ? -8.966 5.094 16.748 1.00 90.94 71 THR A O 1
ATOM 534 N N . SER A 1 72 ? -8.255 3.679 15.164 1.00 86.56 72 SER A N 1
ATOM 535 C CA . SER A 1 72 ? -9.267 2.643 15.444 1.00 86.56 72 SER A CA 1
ATOM 536 C C . SER A 1 72 ? -8.727 1.210 15.488 1.00 86.56 72 SER A C 1
ATOM 538 O O . SER A 1 72 ? -9.362 0.329 16.063 1.00 86.56 72 SER A O 1
ATOM 540 N N . ARG A 1 73 ? -7.557 0.954 14.894 1.00 91.75 73 ARG A N 1
ATOM 541 C CA . ARG A 1 73 ? -6.957 -0.368 14.641 1.00 91.75 73 ARG A CA 1
ATOM 542 C C . ARG A 1 73 ? -5.425 -0.305 14.751 1.00 91.75 73 ARG A C 1
ATOM 544 O O . ARG A 1 73 ? -4.695 -0.614 13.809 1.00 91.75 73 ARG A O 1
ATOM 551 N N . ARG A 1 74 ? -4.914 0.085 15.927 1.00 94.19 74 ARG A N 1
ATOM 552 C CA . ARG A 1 74 ? -3.478 0.351 16.168 1.00 94.19 74 ARG A CA 1
ATOM 553 C C . ARG A 1 74 ? -2.544 -0.788 15.742 1.00 94.19 74 ARG A C 1
ATOM 555 O O . ARG A 1 74 ? -1.479 -0.523 15.198 1.00 94.19 74 ARG A O 1
ATOM 562 N N . ARG A 1 75 ? -2.922 -2.051 15.967 1.00 95.62 75 ARG A N 1
ATOM 563 C CA . ARG A 1 75 ? -2.085 -3.207 15.592 1.00 95.62 75 ARG A CA 1
ATOM 564 C C . ARG A 1 75 ? -1.938 -3.332 14.072 1.00 95.62 75 ARG A C 1
ATOM 566 O O . ARG A 1 75 ? -0.827 -3.525 13.590 1.00 95.62 75 ARG A O 1
ATOM 573 N N . ALA A 1 76 ? -3.031 -3.159 13.325 1.00 95.31 76 ALA A N 1
ATOM 574 C CA . ALA A 1 76 ? -3.002 -3.145 11.864 1.00 95.31 76 ALA A CA 1
ATOM 575 C C . ALA A 1 76 ? -2.219 -1.934 11.327 1.00 95.31 76 ALA A C 1
ATOM 577 O O . ALA A 1 76 ? -1.459 -2.073 10.372 1.00 95.31 76 ALA A O 1
ATOM 578 N N . ALA A 1 77 ? -2.333 -0.771 11.983 1.00 96.94 77 ALA A N 1
ATOM 579 C CA . ALA A 1 77 ? -1.547 0.417 11.646 1.00 96.94 77 ALA A CA 1
ATOM 580 C C . ALA A 1 77 ? -0.035 0.169 11.784 1.00 96.94 77 ALA A C 1
ATOM 582 O O . ALA A 1 77 ? 0.721 0.503 10.877 1.00 96.94 77 ALA A O 1
ATOM 583 N N . LEU A 1 78 ? 0.402 -0.455 12.886 1.00 97.50 78 LEU A N 1
ATOM 584 C CA . LEU A 1 78 ? 1.811 -0.803 13.111 1.00 97.50 78 LEU A CA 1
ATOM 585 C C . LEU A 1 78 ? 2.322 -1.825 12.089 1.00 97.50 78 LEU A C 1
ATOM 587 O O . LEU A 1 78 ? 3.431 -1.673 11.580 1.00 97.50 78 LEU A O 1
ATOM 591 N N . ALA A 1 79 ? 1.509 -2.834 11.763 1.00 97.69 79 ALA A N 1
ATOM 592 C CA . ALA A 1 79 ? 1.850 -3.818 10.740 1.00 97.69 79 ALA A CA 1
ATOM 593 C C . ALA A 1 79 ? 2.055 -3.159 9.368 1.00 97.69 79 ALA A C 1
ATOM 595 O O . ALA A 1 79 ? 3.056 -3.432 8.708 1.00 97.69 79 ALA A O 1
ATOM 596 N N . LEU A 1 80 ? 1.160 -2.247 8.969 1.00 97.44 80 LEU A N 1
ATOM 597 C CA . LEU A 1 80 ? 1.292 -1.518 7.709 1.00 97.44 80 LEU A CA 1
ATOM 598 C C . LEU A 1 80 ? 2.479 -0.545 7.731 1.00 97.44 80 LEU A C 1
ATOM 600 O O . LEU A 1 80 ? 3.220 -0.480 6.758 1.00 97.44 80 LEU A O 1
ATOM 604 N N . ALA A 1 81 ? 2.713 0.166 8.840 1.00 97.12 81 ALA A N 1
ATOM 605 C CA . ALA A 1 81 ? 3.804 1.136 8.973 1.00 97.12 81 ALA A CA 1
ATOM 606 C C . ALA A 1 81 ? 5.198 0.525 8.738 1.00 97.12 81 ALA A C 1
ATOM 608 O O . ALA A 1 81 ? 6.115 1.233 8.319 1.00 97.12 81 ALA A O 1
ATOM 609 N N . ALA A 1 82 ? 5.358 -0.790 8.926 1.00 96.56 82 ALA A N 1
ATOM 610 C CA . ALA A 1 82 ? 6.587 -1.503 8.584 1.00 96.56 82 ALA A CA 1
ATOM 611 C C . ALA A 1 82 ? 6.980 -1.358 7.097 1.00 96.56 82 ALA A C 1
ATOM 613 O O . ALA A 1 82 ? 8.167 -1.435 6.775 1.00 96.56 82 ALA A O 1
ATOM 614 N N . SER A 1 83 ? 6.032 -1.070 6.189 1.00 96.12 83 SER A N 1
ATOM 615 C CA . SER A 1 83 ? 6.325 -0.788 4.774 1.00 96.12 83 SER A CA 1
ATOM 616 C C . SER A 1 83 ? 7.123 0.503 4.554 1.00 96.12 83 SER A C 1
ATOM 618 O O . SER A 1 83 ? 7.670 0.702 3.469 1.00 96.12 83 SER A O 1
ATOM 620 N N . ALA A 1 84 ? 7.229 1.382 5.556 1.00 94.56 84 ALA A N 1
ATOM 621 C CA . ALA A 1 84 ? 8.066 2.575 5.463 1.00 94.56 84 ALA A CA 1
ATOM 622 C C . ALA A 1 84 ? 9.541 2.214 5.227 1.00 94.56 84 ALA A C 1
ATOM 624 O O . ALA A 1 84 ? 10.224 2.899 4.468 1.00 94.56 84 ALA A O 1
ATOM 625 N N . VAL A 1 85 ? 10.018 1.104 5.806 1.00 95.62 85 VAL A N 1
ATOM 626 C CA . VAL A 1 85 ? 11.401 0.632 5.644 1.00 95.62 85 VAL A CA 1
ATOM 627 C C . VAL A 1 85 ? 11.737 0.350 4.171 1.00 95.62 85 VAL A C 1
ATOM 629 O O . VAL A 1 85 ? 12.659 0.987 3.652 1.00 95.62 85 VAL A O 1
ATOM 632 N N . PRO A 1 86 ? 11.011 -0.528 3.447 1.00 92.56 86 PRO A N 1
ATOM 633 C CA . PRO A 1 86 ? 11.271 -0.741 2.027 1.00 92.56 86 PRO A CA 1
ATOM 634 C C . PRO A 1 86 ? 11.033 0.518 1.184 1.00 92.56 86 PRO A C 1
ATOM 636 O O . PRO A 1 86 ? 11.781 0.743 0.239 1.00 92.56 86 PRO A O 1
ATOM 639 N N . PHE A 1 87 ? 10.073 1.387 1.521 1.00 91.62 87 PHE A N 1
ATOM 640 C CA . PHE A 1 87 ? 9.858 2.632 0.766 1.00 91.62 87 PHE A CA 1
ATOM 641 C C . PHE A 1 87 ? 11.025 3.613 0.880 1.00 91.62 87 PHE A C 1
ATOM 643 O O . PHE A 1 87 ? 11.445 4.179 -0.127 1.00 91.62 87 PHE A O 1
ATOM 650 N N . VAL A 1 88 ? 11.600 3.770 2.072 1.00 93.88 88 VAL A N 1
ATOM 651 C CA . VAL A 1 88 ? 12.812 4.578 2.262 1.00 93.88 88 VAL A CA 1
ATOM 652 C C . VAL A 1 88 ? 14.012 3.922 1.579 1.00 93.88 88 VAL A C 1
ATOM 654 O O . VAL A 1 88 ? 14.840 4.614 0.995 1.00 93.88 88 VAL A O 1
ATOM 657 N N . ALA A 1 89 ? 14.112 2.594 1.593 1.00 92.25 89 ALA A N 1
ATOM 658 C CA . ALA A 1 89 ? 15.173 1.901 0.869 1.00 92.25 89 ALA A CA 1
ATOM 659 C C . ALA A 1 89 ? 15.056 2.088 -0.658 1.00 92.25 89 ALA A C 1
ATOM 661 O O . ALA A 1 89 ? 16.077 2.248 -1.328 1.00 92.25 89 ALA A O 1
ATOM 662 N N . LEU A 1 90 ? 13.838 2.143 -1.213 1.00 88.38 90 LEU A N 1
ATOM 663 C CA . LEU A 1 90 ? 13.614 2.376 -2.646 1.00 88.38 90 LEU A CA 1
ATOM 664 C C . LEU A 1 90 ? 14.172 3.717 -3.128 1.00 88.38 90 LEU A C 1
ATOM 666 O O . LEU A 1 90 ? 14.653 3.786 -4.257 1.00 88.38 90 LEU A O 1
ATOM 670 N N . THR A 1 91 ? 14.172 4.761 -2.292 1.00 86.88 91 THR A N 1
ATOM 671 C CA . THR A 1 91 ? 14.725 6.073 -2.680 1.00 86.88 91 THR A CA 1
ATOM 672 C C . THR A 1 91 ? 16.249 6.063 -2.809 1.00 86.88 91 THR A C 1
ATOM 674 O O . THR A 1 91 ? 16.820 6.974 -3.405 1.00 86.88 91 THR A O 1
ATOM 677 N N . ARG A 1 92 ? 16.912 5.020 -2.294 1.00 88.31 92 ARG A N 1
ATOM 678 C CA . ARG A 1 92 ? 18.373 4.855 -2.314 1.00 88.31 92 ARG A CA 1
ATOM 679 C C . ARG A 1 92 ? 18.862 3.871 -3.377 1.00 88.31 92 ARG A C 1
ATOM 681 O O . ARG A 1 92 ? 20.067 3.734 -3.566 1.00 88.31 92 ARG A O 1
ATOM 688 N N . VAL A 1 93 ? 17.957 3.172 -4.067 1.00 86.56 93 VAL A N 1
ATOM 689 C CA . VAL A 1 93 ? 18.298 2.129 -5.045 1.00 86.56 93 VAL A CA 1
ATOM 690 C C . VAL A 1 93 ? 17.785 2.516 -6.427 1.00 86.56 93 VAL A C 1
ATOM 692 O O . VAL A 1 93 ? 16.601 2.787 -6.613 1.00 86.56 93 VAL A O 1
ATOM 695 N N . SER A 1 94 ? 18.665 2.469 -7.430 1.00 82.88 94 SER A N 1
ATOM 696 C CA . SER A 1 94 ? 18.314 2.784 -8.819 1.00 82.88 94 SER A CA 1
ATOM 697 C C . SER A 1 94 ? 17.166 1.911 -9.336 1.00 82.88 94 SER A C 1
ATOM 699 O O . SER A 1 94 ? 17.279 0.682 -9.367 1.00 82.88 94 SER A O 1
ATOM 701 N N . ALA A 1 95 ? 16.108 2.558 -9.837 1.00 77.06 95 ALA A N 1
ATOM 702 C CA . ALA A 1 95 ? 14.914 1.923 -10.408 1.00 77.06 95 ALA A CA 1
ATOM 703 C C . ALA A 1 95 ? 15.198 0.979 -11.592 1.00 77.06 95 ALA A C 1
ATOM 705 O O . ALA A 1 95 ? 14.363 0.152 -11.949 1.00 77.06 95 ALA A O 1
ATOM 706 N N . ARG A 1 96 ? 16.393 1.066 -12.190 1.00 73.88 96 ARG A N 1
ATOM 707 C CA . ARG A 1 96 ? 16.818 0.257 -13.345 1.00 73.88 96 ARG A CA 1
ATOM 708 C C . ARG A 1 96 ? 17.463 -1.079 -12.968 1.00 73.88 96 ARG A C 1
ATOM 710 O O . ARG A 1 96 ? 17.989 -1.766 -13.836 1.00 73.88 96 ARG A O 1
ATOM 717 N N . THR A 1 97 ? 17.471 -1.442 -11.688 1.00 76.44 97 THR A N 1
ATOM 718 C CA . THR A 1 97 ? 18.258 -2.576 -11.187 1.00 76.44 97 THR A CA 1
ATOM 719 C C . THR A 1 97 ? 17.375 -3.647 -10.545 1.00 76.44 97 THR A C 1
ATOM 721 O O . THR A 1 97 ? 16.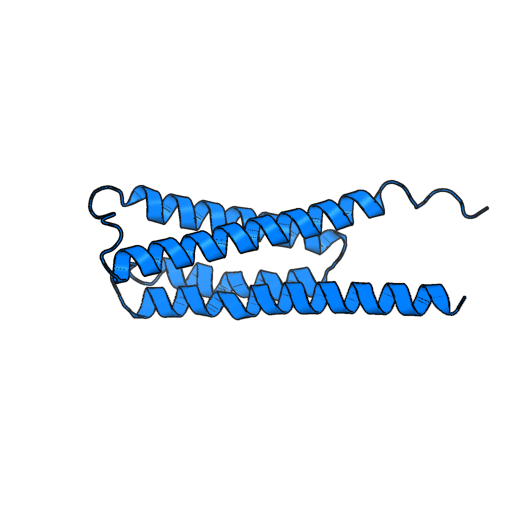357 -3.352 -9.920 1.00 76.44 97 THR A O 1
ATOM 724 N N . GLY A 1 98 ? 17.775 -4.919 -10.660 1.00 80.44 98 GLY A N 1
ATOM 725 C CA . GLY A 1 98 ? 17.097 -6.041 -9.995 1.00 80.44 98 GLY A CA 1
ATOM 726 C C . GLY A 1 98 ? 16.898 -5.874 -8.474 1.00 80.44 98 GLY A C 1
ATOM 727 O O . GLY A 1 98 ? 15.833 -6.247 -7.975 1.00 80.44 98 GLY A O 1
ATOM 728 N N . PRO A 1 99 ? 17.853 -5.295 -7.712 1.00 86.06 99 PRO A N 1
ATOM 729 C CA . PRO A 1 99 ? 17.655 -4.929 -6.310 1.00 86.06 99 PRO A CA 1
ATOM 730 C C . PRO A 1 99 ? 16.420 -4.060 -6.046 1.00 86.06 99 PRO A C 1
ATOM 732 O O . PRO A 1 99 ? 15.707 -4.331 -5.085 1.00 86.06 99 PRO A O 1
ATOM 735 N N . HIS A 1 100 ? 16.102 -3.090 -6.907 1.00 84.69 100 HIS A N 1
ATOM 736 C CA . HIS A 1 100 ? 14.941 -2.214 -6.712 1.00 84.69 100 HIS A CA 1
ATOM 737 C C . HIS A 1 100 ? 13.624 -3.002 -6.688 1.00 84.69 100 HIS A C 1
ATOM 739 O O . HIS A 1 100 ? 12.796 -2.818 -5.800 1.00 84.69 100 HIS A O 1
ATOM 745 N N . ALA A 1 101 ? 13.464 -3.962 -7.605 1.00 85.62 101 ALA A N 1
ATOM 746 C CA . ALA A 1 101 ? 12.284 -4.824 -7.633 1.00 85.62 101 ALA A CA 1
ATOM 747 C C . ALA A 1 101 ? 12.160 -5.683 -6.363 1.00 85.62 101 ALA A C 1
ATOM 749 O O . ALA A 1 101 ? 11.059 -5.863 -5.846 1.00 85.62 101 ALA A O 1
ATOM 750 N N . ARG A 1 102 ? 13.281 -6.190 -5.832 1.00 88.62 102 ARG A N 1
ATOM 751 C CA . ARG A 1 102 ? 13.282 -6.964 -4.581 1.00 88.62 102 ARG A CA 1
ATOM 752 C C . ARG A 1 102 ? 12.875 -6.108 -3.383 1.00 88.62 102 ARG A C 1
ATOM 754 O O . ARG A 1 102 ? 12.052 -6.549 -2.588 1.00 88.62 102 ARG A O 1
ATOM 761 N N . VAL A 1 103 ? 13.394 -4.883 -3.286 1.00 89.56 103 VAL A N 1
ATOM 762 C CA . VAL A 1 103 ? 13.031 -3.948 -2.208 1.00 89.56 103 VAL A CA 1
ATOM 763 C C . VAL A 1 103 ? 11.550 -3.566 -2.291 1.00 89.56 103 VAL A C 1
ATOM 765 O O . VAL A 1 103 ? 10.875 -3.535 -1.267 1.00 89.56 103 VAL A O 1
ATOM 768 N N . ALA A 1 104 ? 11.008 -3.360 -3.495 1.00 88.62 104 ALA A N 1
ATOM 769 C CA . ALA A 1 104 ? 9.584 -3.076 -3.669 1.00 88.62 104 ALA A CA 1
ATOM 770 C C . ALA A 1 104 ? 8.701 -4.237 -3.185 1.00 88.62 104 ALA A C 1
ATOM 772 O O . ALA A 1 104 ? 7.721 -4.014 -2.474 1.00 88.62 104 ALA A O 1
ATOM 773 N N . LEU A 1 105 ? 9.066 -5.479 -3.518 1.00 90.50 105 LEU A N 1
ATOM 774 C CA . LEU A 1 105 ? 8.347 -6.680 -3.075 1.00 90.50 105 LEU A CA 1
ATOM 775 C C . LEU A 1 105 ? 8.471 -6.933 -1.567 1.00 90.50 105 LEU A C 1
ATOM 777 O O . LEU A 1 105 ? 7.555 -7.493 -0.969 1.00 90.50 105 LEU A O 1
ATOM 781 N N . ALA A 1 106 ? 9.549 -6.473 -0.929 1.00 94.00 106 ALA A N 1
ATOM 782 C CA . ALA A 1 106 ? 9.735 -6.598 0.516 1.00 94.00 106 ALA A CA 1
ATOM 783 C C . ALA A 1 106 ? 8.694 -5.815 1.341 1.00 94.00 106 ALA A C 1
ATOM 785 O O . ALA A 1 106 ? 8.575 -6.050 2.540 1.00 94.00 106 ALA A O 1
ATOM 786 N N . ALA A 1 107 ? 7.917 -4.918 0.723 1.00 94.38 107 ALA A N 1
ATOM 787 C CA . ALA A 1 107 ? 6.782 -4.267 1.376 1.00 94.38 107 ALA A CA 1
ATOM 788 C C . ALA A 1 107 ? 5.547 -5.178 1.501 1.00 94.38 107 ALA A C 1
ATOM 790 O O . ALA A 1 107 ? 4.754 -4.983 2.420 1.00 94.38 107 ALA A O 1
ATOM 791 N N . ALA A 1 108 ? 5.379 -6.184 0.632 1.00 95.25 108 ALA A N 1
ATOM 792 C CA . ALA A 1 108 ? 4.180 -7.027 0.589 1.00 95.25 108 ALA A CA 1
ATOM 793 C C . ALA A 1 108 ? 3.816 -7.695 1.935 1.00 95.25 108 ALA A C 1
ATOM 795 O O . ALA A 1 108 ? 2.632 -7.685 2.286 1.00 95.25 108 ALA A O 1
ATOM 796 N N . PRO A 1 109 ? 4.774 -8.207 2.740 1.00 97.19 109 PRO A N 1
ATOM 797 C CA . PRO A 1 109 ? 4.467 -8.775 4.052 1.00 97.19 109 PRO A CA 1
ATOM 798 C C . PRO A 1 109 ? 3.780 -7.789 5.006 1.00 97.19 109 PRO A C 1
ATOM 800 O O . PRO A 1 109 ? 2.911 -8.203 5.767 1.00 97.19 109 PRO A O 1
ATOM 803 N N . ALA A 1 110 ? 4.108 -6.493 4.944 1.00 97.12 110 ALA A N 1
ATOM 804 C CA . ALA A 1 110 ? 3.483 -5.470 5.786 1.00 97.12 110 ALA A CA 1
ATOM 805 C C . ALA A 1 110 ? 1.991 -5.289 5.452 1.00 97.12 110 ALA A C 1
ATOM 807 O O . ALA A 1 110 ? 1.148 -5.248 6.349 1.00 97.12 110 ALA A O 1
ATOM 808 N N . TYR A 1 111 ? 1.648 -5.267 4.158 1.00 97.69 111 TYR A N 1
ATOM 809 C CA . TYR A 1 111 ? 0.255 -5.207 3.698 1.00 97.69 111 TYR A CA 1
ATOM 810 C C . TYR A 1 111 ? -0.529 -6.458 4.099 1.00 97.69 111 TYR A C 1
ATOM 812 O O . TYR A 1 111 ? -1.641 -6.353 4.618 1.00 97.69 111 TYR A O 1
ATOM 820 N N . ALA A 1 112 ? 0.056 -7.643 3.900 1.00 97.69 112 ALA A N 1
ATOM 821 C CA . ALA A 1 112 ? -0.571 -8.904 4.285 1.00 97.69 112 ALA A CA 1
ATOM 822 C C . ALA A 1 112 ? -0.805 -8.977 5.803 1.00 97.69 112 ALA A C 1
ATOM 824 O O . ALA A 1 112 ? -1.898 -9.321 6.250 1.00 97.69 112 ALA A O 1
ATOM 825 N N . ALA A 1 113 ? 0.193 -8.593 6.603 1.00 97.50 113 ALA A N 1
ATOM 826 C CA . ALA A 1 113 ? 0.079 -8.553 8.056 1.00 97.50 113 ALA A CA 1
ATOM 827 C C . ALA A 1 113 ? -1.012 -7.577 8.523 1.00 97.50 113 ALA A C 1
ATOM 829 O O . ALA A 1 113 ? -1.778 -7.918 9.424 1.00 97.50 113 ALA A O 1
ATOM 830 N N . ALA A 1 114 ? -1.132 -6.403 7.895 1.00 96.69 114 ALA A N 1
ATOM 831 C CA . ALA A 1 114 ? -2.185 -5.442 8.216 1.00 96.69 114 ALA A CA 1
ATOM 832 C C . ALA A 1 114 ? -3.591 -6.031 8.005 1.00 96.69 114 ALA A C 1
ATOM 834 O O . ALA A 1 114 ? -4.435 -5.913 8.895 1.00 96.69 114 ALA A O 1
ATOM 835 N N . TRP A 1 115 ? -3.822 -6.727 6.885 1.00 97.81 115 TRP A N 1
ATOM 836 C CA . TRP A 1 115 ? -5.087 -7.421 6.614 1.00 97.81 115 TRP A CA 1
ATOM 837 C C . TRP A 1 115 ? -5.367 -8.553 7.605 1.00 97.81 115 TRP A C 1
ATOM 839 O O . TRP A 1 115 ? -6.465 -8.629 8.154 1.00 97.81 115 TRP A O 1
ATOM 849 N N . LEU A 1 116 ? -4.370 -9.396 7.886 1.00 97.12 116 LEU A N 1
ATOM 850 C CA . LEU A 1 116 ? -4.514 -10.512 8.827 1.00 97.12 116 LEU A CA 1
ATOM 851 C C . LEU A 1 116 ? -4.828 -10.040 10.249 1.00 97.12 116 LEU A C 1
ATOM 853 O O . LEU A 1 116 ? -5.616 -10.662 10.958 1.00 97.12 116 LEU A O 1
ATOM 857 N N . VAL A 1 117 ? -4.193 -8.956 10.693 1.00 96.00 117 VAL A N 1
ATOM 858 C CA . VAL A 1 117 ? -4.458 -8.373 12.012 1.00 96.00 117 VAL A CA 1
ATOM 859 C C . VAL A 1 117 ? -5.856 -7.759 12.059 1.00 96.00 117 VAL A C 1
ATOM 861 O O . VAL A 1 117 ? -6.579 -7.984 13.028 1.00 96.00 117 VAL A O 1
ATOM 864 N N . LEU A 1 118 ? -6.256 -7.035 11.010 1.00 93.25 118 LEU A N 1
ATOM 865 C CA . LEU A 1 118 ? -7.582 -6.427 10.923 1.00 93.25 118 LEU A CA 1
ATOM 866 C C . LEU A 1 118 ? -8.703 -7.479 10.984 1.00 93.25 118 LEU A C 1
ATOM 868 O O . LEU A 1 118 ? -9.678 -7.285 11.711 1.00 93.25 118 LEU A O 1
ATOM 872 N N . ASP A 1 119 ? -8.546 -8.595 10.268 1.00 92.12 119 ASP A N 1
ATOM 873 C CA . ASP A 1 119 ? -9.519 -9.692 10.259 1.00 92.12 119 ASP A CA 1
ATOM 874 C C . ASP A 1 119 ? -9.610 -10.398 11.621 1.00 92.12 119 ASP A C 1
ATOM 876 O O . ASP A 1 119 ? -10.704 -10.580 12.160 1.00 92.12 119 ASP A O 1
ATOM 880 N N . ARG A 1 120 ? -8.465 -10.692 12.253 1.00 91.56 120 ARG A N 1
ATOM 881 C CA . ARG A 1 120 ? -8.433 -11.277 13.605 1.00 91.56 120 ARG A CA 1
ATOM 882 C C . ARG A 1 120 ? -9.149 -10.409 14.633 1.00 91.56 120 ARG A C 1
ATOM 884 O O . ARG A 1 120 ? -9.916 -10.931 15.443 1.00 91.56 120 ARG A O 1
ATOM 891 N N . ASP A 1 121 ? -8.934 -9.097 14.586 1.00 87.31 121 ASP A N 1
ATOM 892 C CA . ASP A 1 121 ? -9.608 -8.167 15.490 1.00 87.31 121 ASP A CA 1
ATOM 893 C C . ASP A 1 121 ? -11.130 -8.120 15.223 1.00 87.31 121 ASP A C 1
ATOM 895 O O . ASP A 1 121 ? -11.916 -7.886 16.144 1.00 87.31 121 ASP A O 1
ATOM 899 N N . ALA A 1 122 ? -11.575 -8.346 13.980 1.00 85.50 122 ALA A N 1
ATOM 900 C CA . ALA A 1 122 ? -12.995 -8.430 13.634 1.00 85.50 122 ALA A CA 1
ATOM 901 C C . ALA A 1 122 ? -13.638 -9.744 14.110 1.00 85.50 122 ALA A C 1
ATOM 903 O O . ALA A 1 122 ? -14.740 -9.723 14.662 1.00 85.50 122 ALA A O 1
ATOM 904 N N . VAL A 1 123 ? -12.953 -10.879 13.945 1.00 86.69 123 VAL A N 1
ATOM 905 C CA . VAL A 1 123 ? -13.409 -12.193 14.434 1.00 86.69 123 VAL A CA 1
ATOM 906 C C . VAL A 1 123 ? -13.532 -12.196 15.960 1.00 86.69 123 VAL A C 1
ATOM 908 O O . VAL A 1 123 ? -14.575 -12.590 16.486 1.00 86.69 123 VAL A O 1
ATOM 911 N N . ALA A 1 124 ? -12.526 -11.679 16.672 1.00 86.12 124 ALA A N 1
ATOM 912 C CA . ALA A 1 124 ? -12.549 -11.585 18.132 1.00 86.12 124 ALA A CA 1
ATOM 913 C C . ALA A 1 124 ? -13.719 -10.724 18.649 1.00 86.12 124 ALA A C 1
ATOM 915 O O . ALA A 1 124 ? -14.376 -11.086 19.626 1.00 86.12 124 ALA A O 1
ATOM 916 N N . ALA A 1 125 ? -14.027 -9.615 17.966 1.00 84.06 125 ALA A N 1
ATOM 917 C CA . ALA A 1 125 ? -15.149 -8.750 18.328 1.00 84.06 125 ALA A CA 1
ATOM 918 C C . ALA A 1 125 ? -16.516 -9.442 18.165 1.00 84.06 125 ALA A C 1
ATOM 920 O O . ALA A 1 125 ? -17.394 -9.260 19.007 1.00 84.06 125 ALA A O 1
ATOM 921 N N . ARG A 1 126 ? -16.697 -10.254 17.111 1.00 85.75 126 ARG A N 1
ATOM 922 C CA . ARG A 1 126 ? -17.940 -11.015 16.871 1.00 85.75 126 ARG A CA 1
ATOM 923 C C . ARG A 1 126 ? -18.142 -12.117 17.912 1.00 85.75 126 ARG A C 1
ATOM 925 O O . ARG A 1 126 ? -19.240 -12.248 18.444 1.00 85.75 126 ARG A O 1
ATOM 932 N N . ALA A 1 127 ? -17.083 -12.857 18.245 1.00 87.25 127 ALA A N 1
ATOM 933 C CA . ALA A 1 127 ? -17.136 -13.913 19.258 1.00 87.25 127 ALA A CA 1
ATOM 934 C C . ALA A 1 127 ? -17.523 -13.368 20.646 1.00 87.25 127 ALA A C 1
ATOM 936 O O . ALA A 1 127 ? -18.345 -13.959 21.340 1.00 87.25 127 ALA A O 1
ATOM 937 N N . GLY A 1 128 ? -17.000 -12.196 21.026 1.00 80.50 128 GLY A N 1
ATOM 938 C CA . GLY A 1 128 ? -17.340 -11.544 22.295 1.00 80.50 128 GLY A CA 1
ATOM 939 C C . GLY A 1 128 ? -18.741 -10.916 22.359 1.00 80.50 128 GLY A C 1
ATOM 940 O O . GLY A 1 128 ? -19.174 -10.537 23.449 1.00 80.50 128 GLY A O 1
ATOM 941 N N . ALA A 1 129 ? -19.433 -10.776 21.222 1.00 78.44 129 ALA A N 1
ATOM 942 C CA . ALA A 1 129 ? -20.793 -10.239 21.142 1.00 78.44 129 ALA A CA 1
ATOM 943 C C . ALA A 1 129 ? -21.876 -11.327 21.208 1.00 78.44 129 ALA A C 1
ATOM 945 O O . ALA A 1 129 ? -22.957 -11.045 21.701 1.00 78.44 129 ALA A O 1
ATOM 946 N N . GLY A 1 130 ? -21.595 -12.550 20.740 1.00 70.94 130 GLY A N 1
ATOM 947 C CA . GLY A 1 130 ? -22.532 -13.683 20.822 1.00 70.94 130 GLY A CA 1
ATOM 948 C C . GLY A 1 130 ? -22.536 -14.413 22.171 1.00 70.94 130 GLY A C 1
ATOM 949 O O . GLY A 1 130 ? -23.389 -15.259 22.401 1.00 70.94 130 GLY A O 1
ATOM 950 N N . ALA A 1 131 ? -21.581 -14.102 23.051 1.00 66.69 131 ALA A N 1
ATOM 951 C CA . ALA A 1 131 ? -21.463 -14.680 24.391 1.00 66.69 131 ALA A CA 1
ATOM 952 C C . ALA A 1 131 ? -22.129 -13.829 25.497 1.00 66.69 131 ALA A C 1
ATOM 954 O O . ALA A 1 131 ? -21.942 -14.121 26.677 1.00 66.69 131 ALA A O 1
ATOM 955 N N . ARG A 1 132 ? -22.841 -12.754 25.134 1.00 52.47 132 ARG A N 1
ATOM 956 C CA . ARG A 1 132 ? -23.571 -11.858 26.047 1.00 52.47 132 ARG A CA 1
ATOM 957 C C . ARG A 1 132 ? -25.047 -11.852 25.694 1.00 52.47 132 ARG A C 1
ATOM 959 O O . ARG A 1 132 ? -25.843 -11.665 26.635 1.00 52.47 132 ARG A O 1
#

Secondary structure (DSSP, 8-state):
---SSSSSHHHHHHHHHHHHHHHHHHHHHHHHHHHHHHTTS---TT-HHHHHHHHHHHHHHHHHHHHHHHTT-HHHHHHHHTTHHHHHHHTTS-TTSHHHHHHHHTTHHHHHHHHHHHHHHHHHHHHHHHT-

Foldseek 3Di:
DPPPPPPPLVVLLVQLVVLLVQLVVLLVVLLVVLVCVVVVVDDCVVPVVVNVVSLVSNVVSLVVSLVSCVVRPVQLSVLSCVLVVLSVVLVVDDSVDPVNSVSSVVNVRSSVSSVVSSVVVVVVVVVVVVVD